Protein AF-A0A3L7YFU4-F1 (afdb_monomer)

Solvent-accessible surface area (backbone atoms only — not comparable to full-atom values): 7441 Å² total; per-residue (Å²): 119,86,59,48,67,58,49,52,49,42,52,52,48,50,52,50,48,54,50,52,52,54,50,53,64,72,69,57,60,95,79,73,50,85,83,52,52,62,58,52,46,31,52,52,17,19,54,37,0,18,50,19,4,34,49,39,29,52,51,46,45,48,44,26,59,72,74,66,64,51,50,87,80,50,67,68,65,64,52,70,44,28,28,59,52,6,16,60,43,0,44,52,26,39,57,57,51,56,57,45,44,75,76,42,80,68,81,75,53,89,84,29,71,64,53,50,49,35,46,50,45,3,21,46,41,6,41,42,40,70,58,52,53,53,50,51,51,58,60,75,74,104

Mean predicted aligned error: 6.82 Å

Radius of gyration: 17.2 Å; Cα contacts (8 Å, |Δi|>4): 168; chains: 1; bounding box: 38×40×48 Å

Nearest PDB structures (foldseek):
  8dt0-assembly2_B  TM=5.547E-01  e=6.274E+00  synthetic construct
  7wu5-assembly1_R  TM=3.605E-01  e=5.373E+00  Homo sapiens

Structure (mmCIF, N/CA/C/O backbone):
data_AF-A0A3L7YFU4-F1
#
_entry.id   AF-A0A3L7YFU4-F1
#
loop_
_atom_site.group_PDB
_atom_site.id
_atom_site.type_symbol
_atom_site.label_atom_id
_atom_site.label_alt_id
_atom_site.label_comp_id
_atom_site.label_asym_id
_atom_site.label_entity_id
_atom_site.label_seq_id
_atom_site.pdbx_PDB_ins_code
_atom_site.Cartn_x
_atom_site.Cartn_y
_atom_site.Cartn_z
_atom_site.occupancy
_atom_site.B_iso_or_equiv
_atom_site.auth_seq_id
_atom_site.auth_comp_id
_atom_site.auth_asym_id
_atom_site.auth_atom_id
_atom_site.pdbx_PDB_model_num
ATOM 1 N N . THR A 1 1 ? -15.805 -9.327 18.997 1.00 62.12 1 THR A N 1
ATOM 2 C CA . THR A 1 1 ? -16.328 -9.700 17.662 1.00 62.12 1 THR A CA 1
ATOM 3 C C . THR A 1 1 ? -16.373 -8.546 16.659 1.00 62.12 1 THR A C 1
ATOM 5 O O . THR A 1 1 ? -16.257 -8.813 15.474 1.00 62.12 1 THR A O 1
ATOM 8 N N . ARG A 1 2 ? -16.473 -7.269 17.070 1.00 70.81 2 ARG A N 1
ATOM 9 C CA . ARG A 1 2 ? -16.735 -6.128 16.157 1.00 70.81 2 ARG A CA 1
ATOM 10 C C . ARG A 1 2 ? -15.648 -5.792 15.118 1.00 70.81 2 ARG A C 1
ATOM 12 O O . ARG A 1 2 ? -15.987 -5.335 14.038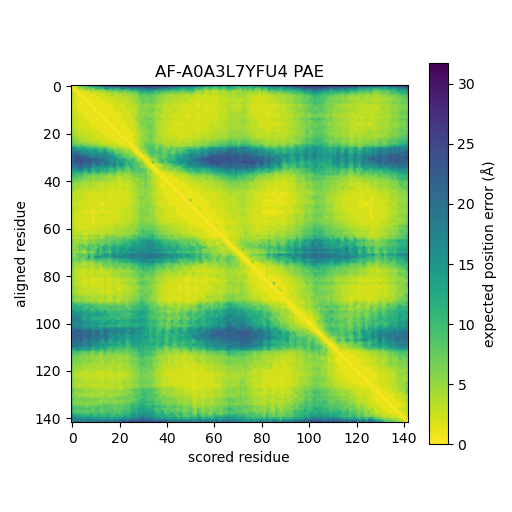 1.00 70.81 2 ARG A O 1
ATOM 19 N N . GLY A 1 3 ? -14.368 -6.054 15.397 1.00 81.50 3 GLY A N 1
ATOM 20 C CA . GLY A 1 3 ? -13.277 -5.867 14.421 1.00 81.50 3 GLY A CA 1
ATOM 21 C C . GLY A 1 3 ? -13.099 -7.024 13.431 1.00 81.50 3 GLY A C 1
ATOM 22 O O . GLY A 1 3 ? -12.334 -6.904 12.478 1.00 81.50 3 GLY A O 1
ATOM 23 N N . LEU A 1 4 ? -13.801 -8.140 13.648 1.00 87.38 4 LEU A N 1
ATOM 24 C CA . LEU A 1 4 ? -13.643 -9.364 12.864 1.00 87.38 4 LEU A CA 1
ATOM 25 C C . LEU A 1 4 ? -14.061 -9.186 11.394 1.00 87.38 4 LEU A C 1
ATOM 27 O O . LEU A 1 4 ? -13.286 -9.597 10.540 1.00 87.38 4 LEU A O 1
ATOM 31 N N . PRO A 1 5 ? -15.168 -8.489 11.057 1.00 89.56 5 PRO A N 1
ATOM 32 C CA . PRO A 1 5 ? -15.507 -8.205 9.661 1.00 89.56 5 PRO A CA 1
ATOM 33 C C . PRO A 1 5 ? -14.427 -7.402 8.923 1.00 89.56 5 PRO A C 1
ATOM 35 O O . PRO A 1 5 ? -14.139 -7.675 7.762 1.00 89.56 5 PRO A O 1
ATOM 38 N N . ILE A 1 6 ? -13.786 -6.442 9.602 1.00 90.62 6 ILE A N 1
ATOM 39 C CA . ILE A 1 6 ? -12.712 -5.629 9.011 1.00 90.62 6 ILE A CA 1
ATOM 40 C C . ILE A 1 6 ? -11.447 -6.464 8.802 1.00 90.62 6 ILE A C 1
ATOM 42 O O . ILE A 1 6 ? -10.783 -6.327 7.778 1.00 90.62 6 ILE A O 1
ATOM 46 N N . LEU A 1 7 ? -11.118 -7.346 9.750 1.00 90.56 7 LEU A N 1
ATOM 47 C CA . LEU A 1 7 ? -10.006 -8.282 9.592 1.00 90.56 7 LEU A CA 1
ATOM 48 C C . LEU A 1 7 ? -10.258 -9.260 8.444 1.00 90.56 7 LEU A C 1
ATOM 50 O O . LEU A 1 7 ? -9.365 -9.452 7.626 1.00 90.56 7 LEU A O 1
ATOM 54 N N . SER A 1 8 ? -11.468 -9.814 8.328 1.00 92.75 8 SER A N 1
ATOM 55 C CA . SER A 1 8 ? -11.844 -10.672 7.201 1.00 92.75 8 SER A CA 1
ATOM 56 C C . SER A 1 8 ? -11.701 -9.938 5.869 1.00 92.75 8 SER A C 1
ATOM 58 O O . SER A 1 8 ? -11.119 -10.480 4.934 1.00 92.75 8 SER A O 1
ATOM 60 N N . PHE A 1 9 ? -12.153 -8.682 5.794 1.00 93.50 9 PHE A N 1
ATOM 61 C CA . PHE A 1 9 ? -11.933 -7.832 4.624 1.00 93.50 9 PHE A CA 1
ATOM 62 C C . PHE A 1 9 ? -10.440 -7.641 4.322 1.00 93.50 9 PHE A C 1
ATOM 64 O O . PHE A 1 9 ? -10.028 -7.820 3.181 1.00 93.50 9 PHE A O 1
ATOM 71 N N . ALA A 1 10 ? -9.617 -7.327 5.327 1.00 92.94 10 ALA A N 1
ATOM 72 C CA . ALA A 1 10 ? -8.182 -7.142 5.133 1.00 92.94 10 ALA A CA 1
ATOM 73 C C . ALA A 1 10 ? -7.500 -8.425 4.627 1.00 92.94 10 ALA A C 1
ATOM 75 O O . ALA A 1 10 ? -6.662 -8.354 3.735 1.00 92.94 10 ALA A O 1
ATOM 76 N N . VAL A 1 11 ? -7.889 -9.598 5.136 1.00 94.75 11 VAL A N 1
ATOM 77 C CA . VAL A 1 11 ? -7.377 -10.896 4.664 1.00 94.75 11 VAL A CA 1
ATOM 78 C C . VAL A 1 11 ? -7.801 -11.173 3.220 1.00 94.75 11 VAL A C 1
ATOM 80 O O . VAL A 1 11 ? -6.963 -11.558 2.407 1.00 94.75 11 VAL A O 1
ATOM 83 N N . LEU A 1 12 ? -9.069 -10.929 2.871 1.00 95.81 12 LEU A N 1
ATOM 84 C CA . LEU A 1 12 ? -9.545 -11.048 1.488 1.00 95.81 12 LEU A CA 1
ATOM 85 C C . LEU A 1 12 ? -8.786 -10.099 0.554 1.00 95.81 12 LEU A C 1
ATOM 87 O O . LEU A 1 12 ? -8.393 -10.495 -0.541 1.00 95.81 12 LEU A O 1
ATOM 91 N N . TRP A 1 13 ? -8.519 -8.874 1.008 1.00 96.00 13 TRP A N 1
ATOM 92 C CA . TRP A 1 13 ? -7.743 -7.896 0.255 1.00 96.00 13 TRP A CA 1
ATOM 93 C C . TRP A 1 13 ? -6.289 -8.338 0.057 1.00 96.00 13 TRP A C 1
ATOM 95 O O . TRP A 1 13 ? -5.767 -8.218 -1.046 1.00 96.00 13 TRP A O 1
ATOM 105 N N . LEU A 1 14 ? -5.642 -8.918 1.076 1.00 95.50 14 LEU A N 1
ATOM 106 C CA . LEU A 1 14 ? -4.309 -9.520 0.928 1.00 95.50 14 LEU A CA 1
ATOM 107 C C . LEU A 1 14 ? -4.310 -10.648 -0.110 1.00 95.50 14 LEU A C 1
ATOM 109 O O . LEU A 1 14 ? -3.392 -10.722 -0.923 1.00 95.50 14 LEU A O 1
ATOM 113 N N . GLY A 1 15 ? -5.347 -11.491 -0.118 1.00 95.75 15 GLY A N 1
ATOM 114 C CA . GLY A 1 15 ? -5.526 -12.525 -1.140 1.00 95.75 15 GLY A CA 1
ATOM 115 C C . GLY A 1 15 ? -5.654 -11.935 -2.547 1.00 95.75 15 GLY A C 1
ATOM 116 O O . GLY A 1 15 ? -4.966 -12.379 -3.466 1.00 95.75 15 GLY A O 1
ATOM 117 N N . ALA A 1 16 ? -6.466 -10.887 -2.704 1.00 94.94 16 ALA A N 1
ATOM 118 C CA . ALA A 1 16 ? -6.611 -10.169 -3.969 1.00 94.94 16 ALA A CA 1
ATOM 119 C C . ALA A 1 16 ? -5.292 -9.520 -4.421 1.00 94.94 16 ALA A C 1
ATOM 121 O O . ALA A 1 16 ? -4.929 -9.630 -5.589 1.00 94.94 16 ALA A O 1
ATOM 122 N N . LEU A 1 17 ? -4.537 -8.903 -3.507 1.00 95.19 17 LEU A N 1
ATOM 123 C CA . LEU A 1 17 ? -3.226 -8.318 -3.801 1.00 95.19 17 LEU A CA 1
ATOM 124 C C . LEU A 1 17 ? -2.206 -9.374 -4.223 1.00 95.19 17 LEU A C 1
ATOM 126 O O . LEU A 1 17 ? -1.486 -9.161 -5.194 1.00 95.19 17 LEU A O 1
ATOM 130 N N . ALA A 1 18 ? -2.154 -10.514 -3.532 1.00 93.50 18 ALA A N 1
ATOM 131 C CA . ALA A 1 18 ? -1.269 -11.616 -3.898 1.00 93.50 18 ALA A CA 1
ATOM 132 C C . ALA A 1 18 ? -1.605 -12.159 -5.295 1.00 93.50 18 ALA A C 1
ATOM 134 O O . ALA A 1 18 ? -0.704 -12.400 -6.100 1.00 93.50 18 ALA A O 1
ATOM 135 N N . TRP A 1 19 ? -2.896 -12.295 -5.607 1.00 94.25 19 TRP A N 1
ATOM 136 C CA . TRP A 1 19 ? -3.355 -12.708 -6.929 1.00 94.25 19 TRP A CA 1
ATOM 137 C C . TRP A 1 19 ? -3.002 -11.681 -8.014 1.00 94.25 19 TRP A C 1
ATOM 139 O O . TRP A 1 19 ? -2.412 -12.051 -9.028 1.00 94.25 19 TRP A O 1
ATOM 149 N N . LEU A 1 20 ? -3.276 -10.392 -7.783 1.00 91.31 20 LEU A N 1
ATOM 150 C CA . LEU A 1 20 ? -2.934 -9.305 -8.708 1.00 91.31 20 LEU A CA 1
ATOM 151 C C . LEU A 1 20 ? -1.426 -9.196 -8.936 1.00 91.31 20 LEU A C 1
ATOM 153 O O . LEU A 1 20 ? -0.992 -8.987 -10.065 1.00 91.31 20 LEU A O 1
ATOM 157 N N . TRP A 1 21 ? -0.620 -9.383 -7.889 1.00 89.56 21 TRP A N 1
ATOM 158 C CA . TRP A 1 21 ? 0.834 -9.401 -8.000 1.00 89.56 21 TRP A CA 1
ATOM 159 C C . TRP A 1 21 ? 1.313 -10.534 -8.909 1.00 89.56 21 TRP A C 1
ATOM 161 O O . TRP A 1 21 ? 2.109 -10.308 -9.816 1.00 89.56 21 TRP A O 1
ATOM 171 N N . GLN A 1 22 ? 0.800 -11.752 -8.714 1.00 89.56 22 GLN A N 1
ATOM 172 C CA . GLN A 1 22 ? 1.136 -12.884 -9.580 1.00 89.56 22 GLN A CA 1
ATOM 173 C C . GLN A 1 22 ? 0.657 -12.678 -11.019 1.00 89.56 22 GLN A C 1
ATOM 175 O O . GLN A 1 22 ? 1.383 -13.013 -11.953 1.00 89.56 22 GLN A O 1
ATOM 180 N N . ALA A 1 23 ? -0.546 -12.131 -11.207 1.00 86.31 23 ALA A N 1
ATOM 181 C CA . ALA A 1 23 ? -1.076 -11.813 -12.526 1.00 86.31 23 ALA A CA 1
ATOM 182 C C . ALA A 1 23 ? -0.171 -10.805 -13.247 1.00 86.31 23 ALA A C 1
ATOM 184 O O . ALA A 1 23 ? 0.244 -11.075 -14.370 1.00 86.31 23 ALA A O 1
ATOM 185 N N . ALA A 1 24 ? 0.221 -9.724 -12.564 1.00 81.69 24 ALA A N 1
ATOM 186 C CA . ALA A 1 24 ? 1.123 -8.711 -13.102 1.00 81.69 24 ALA A CA 1
ATOM 187 C C . ALA A 1 24 ? 2.456 -9.321 -13.560 1.00 81.69 24 ALA A C 1
ATOM 189 O O . ALA A 1 24 ? 2.886 -9.048 -14.676 1.00 81.69 24 ALA A O 1
ATOM 190 N N . GLN A 1 25 ? 3.056 -10.204 -12.751 1.00 79.44 25 GLN A N 1
ATOM 191 C CA . GLN A 1 25 ? 4.309 -10.899 -13.081 1.00 79.44 25 GLN A CA 1
ATOM 192 C C . GLN A 1 25 ? 4.191 -11.798 -14.322 1.00 79.44 25 GLN A C 1
ATOM 194 O O . GLN A 1 25 ? 5.122 -11.875 -15.116 1.00 79.44 25 GLN A O 1
ATOM 199 N N . ARG A 1 26 ? 3.048 -12.466 -14.520 1.00 78.81 26 ARG A N 1
ATOM 200 C CA . ARG A 1 26 ? 2.814 -13.342 -15.686 1.00 78.81 26 ARG A CA 1
ATOM 201 C C . ARG A 1 26 ? 2.562 -12.571 -16.977 1.00 78.81 26 ARG A C 1
ATOM 203 O O . ARG A 1 26 ? 2.793 -13.105 -18.053 1.00 78.81 26 ARG A O 1
ATOM 210 N N . THR A 1 27 ? 2.043 -11.353 -16.870 1.00 72.12 27 THR A N 1
ATOM 211 C CA . THR A 1 27 ? 1.713 -10.508 -18.025 1.00 72.12 27 THR A CA 1
ATOM 212 C C . THR A 1 27 ? 2.883 -9.666 -18.521 1.00 72.12 27 THR A C 1
ATOM 214 O O . THR A 1 27 ? 2.744 -9.014 -19.552 1.00 72.12 27 THR A O 1
ATOM 217 N N . VAL A 1 28 ? 4.017 -9.655 -17.811 1.00 66.88 28 VAL A N 1
ATOM 218 C CA . VAL A 1 28 ? 5.208 -8.911 -18.235 1.00 66.88 28 VAL A CA 1
ATOM 219 C C . VAL A 1 28 ? 5.839 -9.619 -19.439 1.00 66.88 28 VAL A C 1
ATOM 221 O O . VAL A 1 28 ? 6.268 -10.765 -19.294 1.00 66.88 28 VAL A O 1
ATOM 224 N N . PRO A 1 29 ? 5.905 -8.984 -20.623 1.00 65.12 29 PRO A N 1
ATOM 225 C CA . PRO A 1 29 ? 6.597 -9.557 -21.772 1.00 65.12 29 PRO A CA 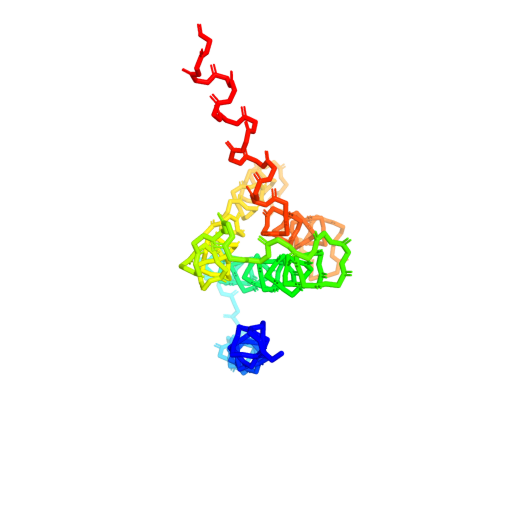1
ATOM 226 C C . PRO A 1 29 ? 8.086 -9.737 -21.457 1.00 65.12 29 PRO A C 1
ATOM 228 O O . PRO A 1 29 ? 8.669 -8.912 -20.755 1.00 65.12 29 PRO A O 1
ATOM 231 N N . ALA A 1 30 ? 8.716 -10.778 -22.011 1.00 60.78 30 ALA A N 1
ATOM 232 C CA . ALA A 1 30 ? 10.169 -10.954 -21.907 1.00 60.78 30 ALA A CA 1
ATOM 233 C C . ALA A 1 30 ? 10.934 -9.764 -22.526 1.00 60.78 30 ALA A C 1
ATOM 235 O O . ALA A 1 30 ? 11.974 -9.364 -22.008 1.00 60.78 30 ALA A O 1
ATOM 236 N N . ASP A 1 31 ? 10.352 -9.148 -23.561 1.00 61.62 31 ASP A N 1
ATOM 237 C CA . ASP A 1 31 ? 10.876 -7.963 -24.238 1.00 61.62 31 ASP A CA 1
ATOM 238 C C . ASP A 1 31 ? 10.146 -6.699 -23.754 1.00 61.62 31 ASP A C 1
ATOM 240 O O . ASP A 1 31 ? 9.249 -6.159 -24.407 1.00 61.62 31 ASP A O 1
ATOM 244 N N . LEU A 1 32 ? 10.507 -6.233 -22.558 1.00 61.97 32 LEU A N 1
ATOM 245 C CA . LEU A 1 32 ? 10.018 -4.965 -22.017 1.00 61.97 32 LEU A CA 1
ATOM 246 C C . LEU A 1 32 ? 10.580 -3.792 -22.826 1.00 61.97 32 LEU A C 1
ATOM 248 O O . LEU A 1 32 ? 11.775 -3.498 -22.796 1.00 61.97 32 LEU A O 1
ATOM 252 N N . THR A 1 33 ? 9.701 -3.067 -23.512 1.00 57.34 33 THR A N 1
ATOM 253 C CA . THR A 1 33 ? 10.073 -1.792 -24.139 1.00 57.34 33 THR A CA 1
ATOM 254 C C . THR A 1 33 ? 10.215 -0.692 -23.080 1.00 57.34 33 THR A C 1
ATOM 256 O O . THR A 1 33 ? 9.490 -0.677 -22.081 1.00 57.34 33 THR A O 1
ATOM 259 N N . LEU A 1 34 ? 11.103 0.286 -23.314 1.00 58.69 34 LEU A N 1
ATOM 260 C CA . LEU A 1 34 ? 11.303 1.456 -22.434 1.00 58.69 34 LEU A CA 1
ATOM 261 C C . LEU A 1 34 ? 10.003 2.227 -22.131 1.00 58.69 34 LEU A C 1
ATOM 263 O O . LEU A 1 34 ? 9.892 2.867 -21.090 1.00 58.69 34 LEU A O 1
ATOM 267 N N . LEU A 1 35 ? 9.000 2.129 -23.009 1.00 62.69 35 LEU A N 1
ATOM 268 C CA . LEU A 1 35 ? 7.694 2.771 -22.853 1.00 62.69 35 LEU A CA 1
ATOM 269 C C . LEU A 1 35 ? 6.781 2.062 -21.829 1.00 62.69 35 LEU A C 1
ATOM 271 O O . LEU A 1 35 ? 5.903 2.695 -21.249 1.00 62.69 35 LEU A O 1
ATOM 275 N N . GLN A 1 36 ? 6.966 0.757 -21.595 1.00 66.56 36 GLN A N 1
ATOM 276 C CA . GLN A 1 36 ? 6.102 -0.061 -20.725 1.00 66.56 36 GLN A CA 1
ATOM 277 C C . GLN A 1 36 ? 6.611 -0.153 -19.277 1.00 66.56 36 GLN A C 1
ATOM 279 O O . GLN A 1 36 ? 5.823 -0.380 -18.356 1.00 66.56 36 GLN A O 1
ATOM 284 N N . LEU A 1 37 ? 7.909 0.083 -19.068 1.00 68.88 37 LEU A N 1
ATOM 285 C CA . LEU A 1 37 ? 8.568 0.112 -17.756 1.00 68.88 37 LEU A CA 1
ATOM 286 C C . LEU A 1 37 ? 7.893 1.068 -16.748 1.00 68.88 37 LEU A C 1
ATOM 288 O O . LEU A 1 37 ? 7.589 0.626 -15.638 1.00 68.88 37 LEU A O 1
ATOM 292 N N . PRO A 1 38 ? 7.569 2.330 -17.098 1.00 72.81 38 PRO A N 1
ATOM 293 C CA . PRO A 1 38 ? 6.932 3.262 -16.166 1.00 72.81 38 PRO A CA 1
ATOM 294 C C . PRO A 1 38 ? 5.568 2.788 -15.663 1.00 72.81 38 PRO A C 1
ATOM 296 O O . PRO A 1 38 ? 5.260 2.914 -14.479 1.00 72.81 38 PRO A O 1
ATOM 299 N N . LEU A 1 39 ? 4.746 2.225 -16.553 1.00 77.75 39 LEU A N 1
ATOM 300 C CA . LEU A 1 39 ? 3.410 1.751 -16.198 1.00 77.75 39 LEU A CA 1
ATOM 301 C C . LEU A 1 39 ? 3.486 0.549 -15.253 1.00 77.75 39 LEU A C 1
ATOM 303 O O . LEU A 1 39 ? 2.733 0.475 -14.279 1.00 77.75 39 LEU A O 1
ATOM 307 N N . LEU A 1 40 ? 4.422 -0.366 -15.516 1.00 78.94 40 LEU A N 1
ATOM 308 C CA . LEU A 1 40 ? 4.661 -1.521 -14.662 1.00 78.94 40 LEU A CA 1
ATOM 309 C C . LEU A 1 40 ? 5.130 -1.097 -13.264 1.00 78.94 40 LEU A C 1
ATOM 311 O O . LEU A 1 40 ? 4.647 -1.621 -12.262 1.00 78.94 40 LEU A O 1
ATOM 315 N N . GLU A 1 41 ? 6.023 -0.112 -13.193 1.00 79.06 41 GLU A N 1
ATOM 316 C CA . GLU A 1 41 ? 6.524 0.438 -11.934 1.00 79.06 41 GLU A CA 1
ATOM 317 C C . GLU A 1 41 ? 5.437 1.151 -11.124 1.00 79.06 41 GLU A C 1
ATOM 319 O O . GLU A 1 41 ? 5.368 0.996 -9.899 1.00 79.06 41 GLU A O 1
ATOM 324 N N . ILE A 1 42 ? 4.533 1.867 -11.801 1.00 84.75 42 ILE A N 1
ATOM 325 C CA . ILE A 1 42 ? 3.347 2.464 -11.177 1.00 84.75 42 ILE A CA 1
ATOM 326 C C . ILE A 1 42 ? 2.434 1.383 -10.610 1.00 84.75 42 ILE A C 1
ATOM 328 O O . ILE A 1 42 ? 2.071 1.457 -9.437 1.00 84.75 42 ILE A O 1
ATOM 332 N N . LEU A 1 43 ? 2.105 0.355 -11.397 1.00 87.12 43 LEU A N 1
ATOM 333 C CA . LEU A 1 43 ? 1.258 -0.747 -10.943 1.00 87.12 43 LEU A CA 1
ATOM 334 C C . LEU A 1 43 ? 1.882 -1.470 -9.743 1.00 87.12 43 LEU A C 1
ATOM 336 O O . LEU A 1 43 ? 1.219 -1.700 -8.732 1.00 87.12 43 LEU A O 1
ATOM 340 N N . ARG A 1 44 ? 3.175 -1.785 -9.827 1.00 86.31 44 ARG A N 1
ATOM 341 C CA . ARG A 1 44 ? 3.933 -2.447 -8.763 1.00 86.31 44 ARG A CA 1
ATOM 342 C C . ARG A 1 44 ? 3.919 -1.632 -7.473 1.00 86.31 44 ARG A C 1
ATOM 344 O O . ARG A 1 44 ? 3.631 -2.167 -6.402 1.00 86.31 44 ARG A O 1
ATOM 351 N N . SER A 1 45 ? 4.177 -0.332 -7.579 1.00 90.06 45 SER A N 1
ATOM 352 C CA . SER A 1 45 ? 4.177 0.574 -6.432 1.00 90.06 45 SER A CA 1
ATOM 353 C C . SER A 1 45 ? 2.775 0.775 -5.857 1.00 90.06 45 SER A C 1
ATOM 355 O O . SER A 1 45 ? 2.625 0.835 -4.639 1.00 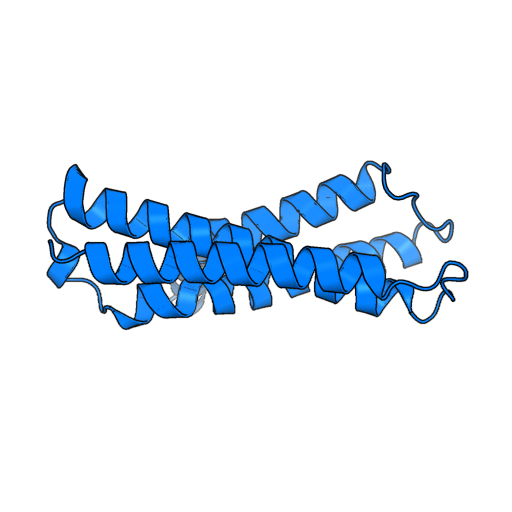90.06 45 SER A O 1
ATOM 357 N N . ALA A 1 46 ? 1.734 0.794 -6.692 1.00 92.25 46 ALA A N 1
ATOM 358 C CA . ALA A 1 46 ? 0.343 0.828 -6.245 1.00 92.25 46 ALA A CA 1
ATOM 359 C C . ALA A 1 46 ? -0.027 -0.429 -5.442 1.00 92.25 46 ALA A C 1
ATOM 361 O O . ALA A 1 46 ? -0.634 -0.330 -4.376 1.00 92.25 46 ALA A O 1
ATOM 362 N N . LEU A 1 47 ? 0.383 -1.616 -5.901 1.00 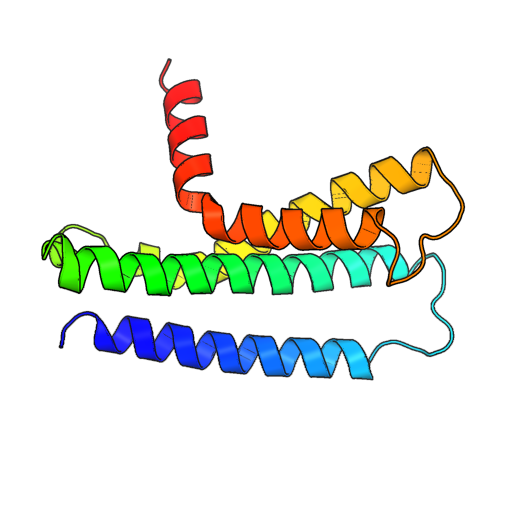93.88 47 LEU A N 1
ATOM 363 C CA . LEU A 1 47 ? 0.156 -2.872 -5.178 1.00 93.88 47 LEU A CA 1
ATOM 364 C C . LEU A 1 47 ? 0.887 -2.887 -3.826 1.00 93.88 47 LEU A C 1
ATOM 366 O O . LEU A 1 47 ? 0.295 -3.256 -2.811 1.00 93.88 47 LEU A O 1
ATOM 370 N N . LEU A 1 48 ? 2.140 -2.424 -3.783 1.00 94.19 48 LEU A N 1
ATOM 371 C CA . LEU A 1 48 ? 2.919 -2.318 -2.543 1.00 94.19 48 LEU A CA 1
ATOM 372 C C . LEU A 1 48 ? 2.360 -1.267 -1.578 1.00 94.19 48 LEU A C 1
ATOM 374 O O . LEU A 1 48 ? 2.280 -1.510 -0.373 1.00 94.19 48 LEU A O 1
ATOM 378 N N . GLY A 1 49 ? 1.928 -0.117 -2.089 1.00 95.00 49 GLY A N 1
ATOM 379 C CA . GLY A 1 49 ? 1.242 0.892 -1.290 1.00 95.00 49 GLY A CA 1
ATOM 380 C C . GLY A 1 49 ? -0.078 0.364 -0.733 1.00 95.00 49 GLY A C 1
ATOM 381 O O . GLY A 1 49 ? -0.388 0.567 0.443 1.00 95.00 49 GLY A O 1
ATOM 382 N N . SER A 1 50 ? -0.831 -0.397 -1.530 1.00 96.25 50 SER A N 1
ATOM 383 C CA . SER A 1 50 ? -2.070 -1.033 -1.080 1.00 96.25 50 SER A CA 1
ATOM 384 C C . SER A 1 50 ? -1.820 -2.094 -0.008 1.00 96.25 50 SER A C 1
ATOM 386 O O . SER A 1 50 ? -2.565 -2.170 0.974 1.00 96.25 50 SER A O 1
ATOM 388 N N . LEU A 1 51 ? -0.723 -2.850 -0.117 1.00 96.56 51 LEU A N 1
ATOM 389 C CA . LEU A 1 51 ? -0.256 -3.756 0.932 1.00 96.56 51 LEU A CA 1
ATOM 390 C C . LEU A 1 51 ? 0.048 -2.994 2.231 1.00 96.56 51 LEU A C 1
ATOM 392 O O . LEU A 1 51 ? -0.456 -3.368 3.291 1.00 96.56 51 LEU A O 1
ATOM 396 N N . GLY A 1 52 ? 0.798 -1.889 2.152 1.00 95.06 52 GLY A N 1
ATOM 397 C CA . GLY A 1 52 ? 1.062 -1.012 3.297 1.00 95.06 52 GLY A CA 1
ATOM 398 C C . GLY A 1 52 ? -0.226 -0.479 3.934 1.00 95.06 52 GLY A C 1
ATOM 399 O O . GLY A 1 52 ? -0.398 -0.539 5.153 1.00 95.06 52 GLY A O 1
ATOM 400 N N . GLY A 1 53 ? -1.187 -0.046 3.113 1.00 94.88 53 GLY A N 1
ATOM 401 C CA . GLY A 1 53 ? -2.501 0.403 3.571 1.00 94.88 53 GLY A CA 1
ATOM 402 C C . GLY A 1 53 ? -3.320 -0.702 4.243 1.00 94.88 53 GLY A C 1
ATOM 403 O O . GLY A 1 53 ? -3.972 -0.463 5.259 1.00 94.88 53 GLY A O 1
ATOM 404 N N . THR A 1 54 ? -3.224 -1.933 3.745 1.00 96.06 54 THR A N 1
ATOM 405 C CA . THR A 1 54 ? -3.868 -3.110 4.344 1.00 96.06 54 THR A CA 1
ATOM 406 C C . THR A 1 54 ? -3.279 -3.434 5.715 1.00 96.06 54 THR A C 1
ATOM 408 O O . THR A 1 54 ? -4.020 -3.680 6.670 1.00 96.06 54 THR A O 1
ATOM 411 N N . LEU A 1 55 ? -1.956 -3.342 5.867 1.00 95.44 55 LEU A N 1
ATOM 412 C CA . LEU A 1 55 ? -1.307 -3.477 7.172 1.00 95.44 55 LEU A CA 1
ATOM 413 C C . LEU A 1 55 ? -1.701 -2.345 8.128 1.00 95.44 55 LEU A C 1
ATOM 415 O O . LEU A 1 55 ? -1.931 -2.604 9.308 1.00 95.44 55 LEU A O 1
ATOM 419 N N . ALA A 1 56 ? -1.869 -1.113 7.637 1.00 92.75 56 ALA A N 1
ATOM 420 C CA . ALA A 1 56 ? -2.395 -0.005 8.438 1.00 92.75 56 ALA A CA 1
ATOM 421 C C . ALA A 1 56 ? -3.844 -0.249 8.906 1.00 92.75 56 ALA A C 1
A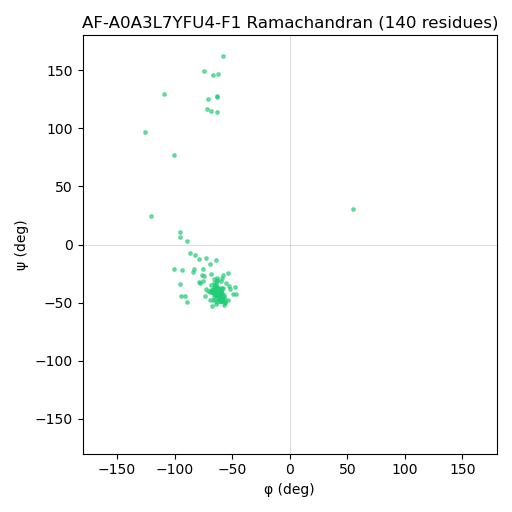TOM 423 O O . ALA A 1 56 ? -4.239 0.220 9.982 1.00 92.75 56 ALA A O 1
ATOM 424 N N . THR A 1 57 ? -4.648 -0.981 8.126 1.00 93.12 57 THR A N 1
ATOM 425 C CA . THR A 1 57 ? -5.975 -1.453 8.544 1.00 93.12 57 THR A CA 1
ATOM 426 C C . THR A 1 57 ? -5.863 -2.482 9.658 1.00 93.12 57 THR A C 1
ATOM 428 O O . THR A 1 57 ? -6.461 -2.274 10.712 1.00 93.12 57 THR A O 1
ATOM 431 N N . ILE A 1 58 ? -5.067 -3.540 9.475 1.00 93.12 58 ILE A N 1
ATOM 432 C CA . ILE A 1 58 ? -4.880 -4.605 10.479 1.00 93.12 58 ILE A CA 1
ATOM 433 C C . ILE A 1 58 ? -4.344 -4.023 11.791 1.00 93.12 58 ILE A C 1
ATOM 435 O O . ILE A 1 58 ? -4.906 -4.269 12.860 1.00 93.12 58 ILE A O 1
ATOM 439 N N . TYR A 1 59 ? -3.303 -3.192 11.707 1.00 91.06 59 TYR A N 1
ATOM 440 C CA . TYR A 1 59 ? -2.732 -2.499 12.856 1.00 91.06 59 TYR A CA 1
ATOM 441 C C . TYR A 1 59 ? -3.764 -1.595 13.535 1.00 91.06 59 TYR A C 1
ATOM 443 O O . TYR A 1 59 ? -3.889 -1.613 14.758 1.00 91.06 59 TYR A O 1
ATOM 451 N N . GLY A 1 60 ? -4.543 -0.841 12.753 1.00 87.88 60 GLY A N 1
ATOM 452 C CA . GLY A 1 60 ? -5.629 -0.016 13.271 1.00 87.88 60 GLY A CA 1
ATOM 453 C C . GLY A 1 60 ? -6.642 -0.843 14.058 1.00 87.88 60 GLY A C 1
ATOM 454 O O . GLY A 1 60 ? -6.914 -0.526 15.213 1.00 87.88 60 GLY A O 1
ATOM 455 N N . VAL A 1 61 ? -7.152 -1.930 13.473 1.00 89.62 61 VAL A N 1
ATOM 456 C CA . VAL A 1 61 ? -8.097 -2.819 14.160 1.00 89.62 61 VAL A CA 1
ATOM 457 C C . VAL A 1 61 ? -7.488 -3.322 15.464 1.00 89.62 61 VAL A C 1
ATOM 459 O O . VAL A 1 61 ? -8.105 -3.142 16.507 1.00 89.62 61 VAL A O 1
ATOM 462 N N . TRP A 1 62 ? -6.261 -3.848 15.444 1.00 89.00 62 TRP A N 1
ATOM 463 C CA . TRP A 1 62 ? -5.590 -4.326 16.654 1.00 89.00 62 TRP A CA 1
ATOM 464 C C . TRP A 1 62 ? -5.475 -3.243 17.740 1.00 89.00 62 TRP A C 1
ATOM 466 O O . TRP A 1 62 ? -5.842 -3.486 18.893 1.00 89.00 62 TRP A O 1
ATOM 476 N N . VAL A 1 63 ? -5.033 -2.029 17.389 1.00 87.94 63 VAL A N 1
ATOM 477 C CA . VAL A 1 63 ? -4.915 -0.918 18.348 1.00 87.94 63 VAL A CA 1
ATOM 478 C C . VAL A 1 63 ? -6.270 -0.584 18.968 1.00 87.94 63 VAL A C 1
ATOM 480 O O . VAL A 1 63 ? -6.367 -0.470 20.191 1.00 87.94 63 VAL A O 1
ATOM 483 N N . TYR A 1 64 ? -7.312 -0.432 18.155 1.00 85.44 64 TYR A N 1
ATOM 484 C CA . TYR A 1 64 ? -8.607 0.063 18.619 1.00 85.44 64 TYR A CA 1
ATOM 485 C C . TYR A 1 64 ? -9.489 -1.028 19.247 1.00 85.44 64 TYR A C 1
ATOM 487 O O . TYR A 1 64 ? -10.346 -0.719 20.074 1.00 85.44 64 TYR A O 1
ATOM 495 N N . THR A 1 65 ? -9.254 -2.312 18.953 1.00 84.94 65 THR A N 1
ATOM 496 C CA . THR A 1 65 ? -9.958 -3.419 19.621 1.00 84.94 65 THR A CA 1
ATOM 497 C C . THR A 1 65 ? -9.230 -3.934 20.857 1.00 84.94 65 THR A C 1
ATOM 499 O O . THR A 1 65 ? -9.879 -4.177 21.870 1.00 84.94 65 THR A O 1
ATOM 502 N N . ALA A 1 66 ? -7.907 -4.126 20.799 1.00 83.44 66 ALA A N 1
ATOM 503 C CA . ALA A 1 66 ? -7.154 -4.766 21.881 1.00 83.44 66 ALA A CA 1
ATOM 504 C C . ALA A 1 66 ? -6.550 -3.754 22.862 1.00 83.44 66 ALA A C 1
ATOM 506 O O . ALA A 1 66 ? -6.637 -3.950 24.074 1.00 83.44 66 ALA A O 1
ATOM 507 N N . ARG A 1 67 ? -5.952 -2.667 22.353 1.00 83.56 67 ARG A N 1
ATOM 508 C CA . ARG A 1 67 ? -5.175 -1.728 23.178 1.00 83.56 67 ARG A CA 1
ATOM 509 C C . ARG A 1 67 ? -6.018 -0.596 23.763 1.00 83.56 67 ARG A C 1
ATOM 511 O O . ARG A 1 67 ? -5.909 -0.324 24.952 1.00 83.56 67 ARG A O 1
ATOM 518 N N . ARG A 1 68 ? -6.823 0.079 22.939 1.00 82.50 68 ARG A N 1
ATOM 519 C CA . ARG A 1 68 ? -7.605 1.266 23.335 1.00 82.50 68 ARG A CA 1
ATOM 520 C C . ARG A 1 68 ? -9.081 0.978 23.626 1.00 82.50 68 ARG A C 1
ATOM 522 O O . ARG A 1 68 ? -9.692 1.728 24.377 1.00 82.50 68 ARG A O 1
ATOM 529 N N . ARG A 1 69 ? -9.620 -0.132 23.101 1.00 80.19 69 ARG A N 1
ATOM 530 C CA . ARG A 1 69 ? -11.007 -0.603 23.316 1.00 80.19 69 ARG A CA 1
ATOM 531 C C . ARG A 1 69 ? -12.087 0.440 22.971 1.00 80.19 69 ARG A C 1
ATOM 533 O O . ARG A 1 69 ? -13.165 0.440 23.551 1.00 80.19 69 ARG A O 1
ATOM 540 N N . ASP A 1 70 ? -11.806 1.311 22.013 1.00 81.06 70 ASP A N 1
ATOM 541 C CA . ASP A 1 70 ? -12.610 2.464 21.582 1.00 81.06 70 ASP A CA 1
ATOM 542 C C . ASP A 1 70 ? -13.002 2.375 20.096 1.00 81.06 70 ASP A C 1
ATOM 544 O O . ASP A 1 70 ? -13.287 3.381 19.447 1.00 81.06 70 ASP A O 1
ATOM 548 N N . PHE A 1 71 ? -13.043 1.155 19.559 1.00 77.38 71 PHE A N 1
ATOM 549 C CA . PHE A 1 71 ? -13.333 0.854 18.157 1.00 77.38 71 PHE A CA 1
ATOM 550 C C . PHE A 1 71 ? -14.571 1.574 17.588 1.00 77.38 71 PHE A C 1
ATOM 552 O O . PHE A 1 71 ? -14.529 2.028 16.446 1.00 77.38 71 PHE A O 1
ATOM 559 N N . ASP A 1 72 ? -15.631 1.749 18.385 1.00 71.88 72 ASP A N 1
ATOM 560 C CA . ASP A 1 72 ? -16.889 2.379 17.952 1.00 71.88 72 ASP A CA 1
ATOM 561 C C . ASP A 1 72 ? -16.760 3.889 17.666 1.00 71.88 72 ASP A C 1
ATOM 563 O O . ASP A 1 72 ? -17.618 4.471 17.007 1.00 71.88 72 ASP A O 1
ATOM 567 N N . ARG A 1 73 ? -15.692 4.550 18.139 1.00 68.62 73 ARG A N 1
ATOM 568 C CA . ARG A 1 73 ? -15.474 5.992 17.914 1.00 68.62 73 ARG A CA 1
ATOM 569 C C . ARG A 1 73 ? -14.937 6.312 16.522 1.00 68.62 73 ARG A C 1
ATOM 571 O O . ARG A 1 73 ? -14.896 7.479 16.137 1.00 68.62 73 ARG A O 1
ATOM 578 N N . HIS A 1 74 ? -14.497 5.302 15.776 1.00 72.25 74 HIS A N 1
ATOM 579 C CA . HIS A 1 74 ? -13.916 5.485 14.456 1.00 72.25 74 HIS A CA 1
ATOM 580 C C . HIS A 1 74 ? -14.861 4.974 13.363 1.00 72.25 74 HIS A C 1
ATOM 582 O O . HIS A 1 74 ? -15.310 3.831 13.432 1.00 72.25 74 HIS A O 1
ATOM 588 N N . PRO A 1 75 ? -15.140 5.778 12.319 1.00 79.44 75 PRO A N 1
ATOM 589 C CA . PRO A 1 75 ? -16.029 5.357 11.246 1.00 79.44 75 PRO A CA 1
ATOM 590 C C . PRO A 1 75 ? -15.442 4.146 10.514 1.00 79.44 75 PRO A C 1
ATOM 592 O O . PRO A 1 75 ? -14.306 4.191 10.037 1.00 79.44 75 PRO A O 1
ATOM 595 N N . LEU A 1 76 ? -16.239 3.079 10.391 1.00 81.62 76 LEU A N 1
ATOM 596 C CA . LEU A 1 76 ? -15.856 1.813 9.747 1.00 81.62 76 LEU A CA 1
ATOM 597 C C . LEU A 1 76 ? -15.275 2.028 8.343 1.00 81.62 76 LEU A C 1
ATOM 599 O O . LEU A 1 76 ? -14.283 1.401 7.974 1.00 81.62 76 LEU A O 1
ATOM 603 N N . PHE A 1 77 ? -15.844 2.982 7.602 1.00 83.56 77 PHE A N 1
ATOM 604 C CA . PHE A 1 77 ? -15.398 3.370 6.267 1.00 83.56 77 PHE A CA 1
ATOM 605 C C . PHE A 1 77 ? -13.901 3.700 6.206 1.00 83.56 77 PHE A C 1
ATOM 607 O O . PHE A 1 77 ? -13.232 3.329 5.248 1.00 83.56 77 PHE A O 1
ATOM 614 N N . ARG A 1 78 ? -13.337 4.310 7.259 1.00 84.44 78 ARG A N 1
ATOM 615 C CA . ARG A 1 78 ? -11.910 4.653 7.308 1.00 84.44 78 ARG A CA 1
ATOM 616 C C . ARG A 1 78 ? -11.011 3.420 7.258 1.00 84.44 78 ARG A C 1
ATOM 618 O O . ARG A 1 78 ? -9.910 3.500 6.738 1.00 84.44 78 ARG A O 1
ATOM 625 N N . TYR A 1 79 ? -11.442 2.286 7.797 1.00 84.56 79 TYR A N 1
ATOM 626 C CA . TYR A 1 79 ? -10.657 1.051 7.737 1.00 84.56 79 TYR A CA 1
ATOM 627 C C . TYR A 1 79 ? -10.762 0.362 6.374 1.00 84.56 79 TYR A C 1
ATOM 629 O O . TYR A 1 79 ? -9.799 -0.262 5.931 1.00 84.56 79 TYR A O 1
ATOM 637 N N . LEU A 1 80 ? -11.921 0.486 5.723 1.00 88.00 80 LEU A N 1
ATOM 638 C CA . LEU A 1 80 ? -12.205 -0.134 4.430 1.00 88.00 80 LEU A CA 1
ATOM 639 C C . LEU A 1 80 ? -11.503 0.584 3.273 1.00 88.00 80 LEU A C 1
ATOM 641 O O . LEU A 1 80 ? -11.106 -0.058 2.308 1.00 88.00 80 LEU A O 1
ATOM 645 N N . THR A 1 81 ? -11.308 1.900 3.372 1.00 91.00 81 THR A N 1
ATOM 646 C CA . THR A 1 81 ? -10.660 2.686 2.311 1.00 91.00 81 THR A CA 1
ATOM 647 C C . THR A 1 81 ? -9.139 2.676 2.371 1.00 91.00 81 THR A C 1
ATOM 649 O O . THR A 1 81 ? -8.497 2.866 1.342 1.00 91.00 81 THR A O 1
ATOM 652 N N . LYS A 1 82 ? -8.546 2.419 3.541 1.00 92.06 82 LYS A N 1
ATOM 653 C CA . LYS A 1 82 ? -7.088 2.402 3.754 1.00 92.06 82 LYS A CA 1
ATOM 654 C C . LYS A 1 82 ? -6.295 1.577 2.732 1.00 92.06 82 LYS A C 1
ATOM 656 O O . LYS A 1 82 ? -5.255 2.072 2.304 1.00 92.06 82 LYS A O 1
ATOM 661 N N . PRO A 1 83 ? -6.713 0.370 2.310 1.00 93.00 83 PRO A N 1
ATOM 662 C CA . PRO A 1 83 ? -5.992 -0.361 1.270 1.00 93.00 83 PRO A CA 1
ATOM 663 C C . PRO A 1 83 ? -6.001 0.350 -0.087 1.00 93.00 83 PRO A C 1
ATOM 665 O O . PRO A 1 83 ? -4.980 0.385 -0.769 1.00 93.00 83 PRO A O 1
ATOM 668 N N . GLY A 1 84 ? -7.127 0.951 -0.478 1.00 92.00 84 GLY A N 1
ATOM 669 C CA . GLY A 1 84 ? -7.230 1.706 -1.729 1.00 92.00 84 GLY A CA 1
ATOM 670 C C . GLY A 1 84 ? -6.422 3.002 -1.680 1.00 92.00 84 GLY A C 1
ATOM 671 O O . GLY A 1 84 ? -5.617 3.271 -2.567 1.00 92.00 84 GLY A O 1
ATOM 672 N N . VAL A 1 85 ? -6.569 3.766 -0.596 1.00 92.50 85 VAL A N 1
ATOM 673 C CA . VAL A 1 85 ? -5.821 5.011 -0.377 1.00 92.50 85 VAL A CA 1
ATOM 674 C C . VAL A 1 85 ? -4.320 4.734 -0.294 1.00 92.50 85 VAL A C 1
ATOM 676 O O . VAL A 1 85 ? -3.536 5.447 -0.913 1.00 92.50 85 VAL A O 1
ATOM 679 N N . GLY A 1 86 ? -3.914 3.640 0.355 1.00 92.56 86 GLY A N 1
ATOM 680 C CA . GLY A 1 86 ? -2.523 3.203 0.375 1.00 92.56 86 GLY A CA 1
ATOM 681 C C . GLY A 1 86 ? -1.972 2.941 -1.027 1.00 92.56 86 GLY A C 1
ATOM 682 O O . GLY A 1 86 ? -0.838 3.316 -1.309 1.00 92.56 86 GLY A O 1
ATOM 683 N N . GLY A 1 87 ? -2.779 2.376 -1.930 1.00 92.44 87 GLY A N 1
ATOM 684 C CA . GLY A 1 87 ? -2.397 2.201 -3.332 1.00 92.44 87 GLY A CA 1
ATOM 685 C C . GLY A 1 87 ? -2.194 3.525 -4.068 1.00 92.44 87 GLY A C 1
ATOM 686 O O . GLY A 1 87 ? -1.190 3.684 -4.756 1.00 92.44 87 GLY A O 1
ATOM 687 N N . ILE A 1 88 ? -3.076 4.505 -3.847 1.00 91.38 88 ILE A N 1
ATOM 688 C CA . ILE A 1 88 ? -2.933 5.864 -4.399 1.00 91.38 88 ILE A CA 1
ATOM 689 C C . ILE A 1 88 ? -1.625 6.511 -3.919 1.00 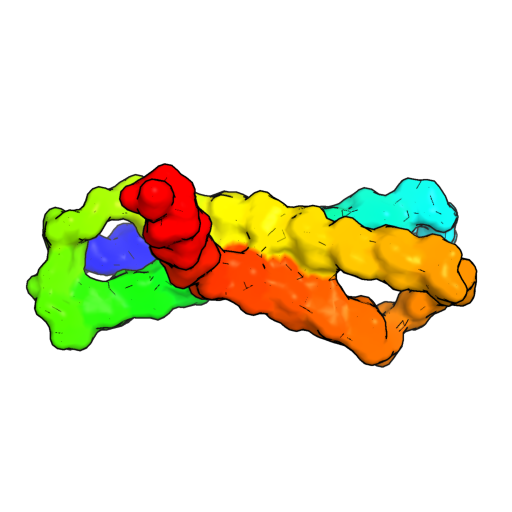91.38 88 ILE A C 1
ATOM 691 O O . ILE A 1 88 ? -0.882 7.069 -4.723 1.00 91.38 88 ILE A O 1
ATOM 695 N N . PHE A 1 89 ? -1.302 6.395 -2.628 1.00 88.81 89 PHE A N 1
ATOM 696 C CA . PHE A 1 89 ? -0.021 6.867 -2.089 1.00 88.81 89 PHE A CA 1
ATOM 697 C C . PHE A 1 89 ? 1.175 6.099 -2.662 1.00 88.81 89 PHE A C 1
ATOM 699 O O . PHE A 1 89 ? 2.222 6.693 -2.914 1.00 88.81 89 PHE A O 1
ATOM 706 N N . GLY A 1 90 ? 1.017 4.801 -2.922 1.00 87.94 90 GLY A N 1
ATOM 707 C CA . GLY A 1 90 ? 2.012 3.981 -3.606 1.00 87.94 90 GLY A CA 1
ATOM 708 C C . GLY A 1 90 ? 2.374 4.515 -4.994 1.00 87.94 90 GLY A C 1
ATOM 709 O O . GLY A 1 90 ? 3.551 4.533 -5.341 1.00 87.94 90 GLY A O 1
ATOM 710 N N . CYS A 1 91 ? 1.405 5.047 -5.748 1.00 88.56 91 CYS A N 1
ATOM 711 C CA . CYS A 1 91 ? 1.630 5.655 -7.068 1.00 88.56 91 CYS A CA 1
ATOM 712 C C . CYS A 1 91 ? 2.521 6.911 -7.047 1.0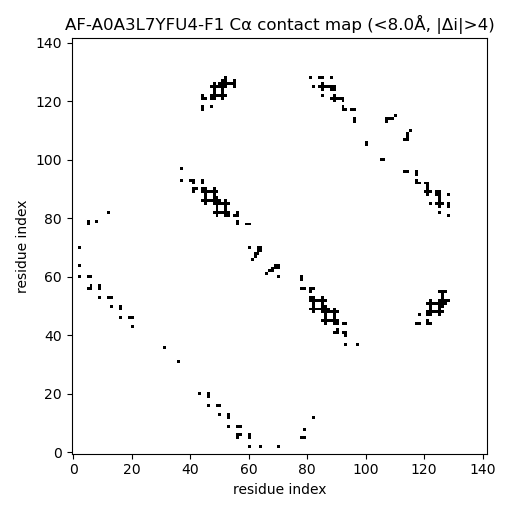0 88.56 91 CYS A C 1
ATOM 714 O O . CYS A 1 91 ? 2.997 7.329 -8.101 1.00 88.56 91 CYS A O 1
ATOM 716 N N . ILE A 1 92 ? 2.783 7.503 -5.878 1.00 86.00 92 ILE A N 1
ATOM 717 C CA . ILE A 1 92 ? 3.680 8.662 -5.740 1.00 86.00 92 ILE A CA 1
ATOM 718 C C . ILE A 1 92 ? 5.152 8.230 -5.796 1.00 86.00 92 ILE A C 1
ATOM 720 O O . ILE A 1 92 ? 5.987 8.955 -6.330 1.00 86.00 92 ILE A O 1
ATOM 724 N N . ALA A 1 93 ? 5.493 7.040 -5.293 1.00 82.38 93 ALA A N 1
ATOM 725 C CA . ALA A 1 93 ? 6.874 6.553 -5.285 1.00 82.38 93 ALA A CA 1
ATOM 726 C C . ALA A 1 93 ? 7.508 6.411 -6.694 1.00 82.38 93 ALA A C 1
ATOM 728 O O . ALA A 1 93 ? 8.660 6.814 -6.857 1.00 82.38 93 ALA A O 1
ATOM 729 N N . PRO A 1 94 ? 6.800 5.937 -7.738 1.00 75.62 94 PRO A N 1
ATOM 730 C CA . PRO A 1 94 ? 7.286 5.942 -9.117 1.00 75.62 94 PRO A CA 1
ATOM 731 C C . PRO A 1 94 ? 7.661 7.325 -9.653 1.00 75.62 94 PRO A C 1
ATOM 733 O O . PRO A 1 94 ? 8.517 7.411 -10.525 1.00 75.62 94 PRO A O 1
ATOM 736 N N . LEU A 1 95 ? 7.074 8.416 -9.143 1.00 77.06 95 LEU A N 1
ATOM 737 C CA . LEU A 1 95 ? 7.477 9.769 -9.547 1.00 77.06 95 LEU A CA 1
ATOM 738 C C . LEU A 1 95 ? 8.924 10.059 -9.129 1.00 77.06 95 LEU A C 1
ATOM 740 O O . LEU A 1 95 ? 9.660 10.710 -9.867 1.00 77.06 95 LEU A O 1
ATOM 744 N N . LEU A 1 96 ? 9.360 9.511 -7.988 1.00 68.25 96 LEU A N 1
ATOM 745 C CA . LEU A 1 96 ? 10.761 9.559 -7.567 1.00 68.25 96 LEU A CA 1
ATOM 746 C C . LEU A 1 96 ? 11.641 8.724 -8.504 1.00 68.25 96 LEU A C 1
ATOM 748 O O . LEU A 1 96 ? 12.738 9.145 -8.846 1.00 68.25 96 LEU A O 1
ATOM 752 N N . TYR A 1 97 ? 11.150 7.567 -8.955 1.00 67.00 97 TYR A N 1
ATOM 753 C CA . TYR A 1 97 ? 11.868 6.711 -9.903 1.00 67.00 97 TYR A CA 1
ATOM 754 C C . TYR A 1 97 ? 12.041 7.377 -11.278 1.00 67.00 97 TYR A C 1
ATOM 756 O O . TYR A 1 97 ? 13.137 7.367 -11.833 1.00 67.00 97 TYR A O 1
ATOM 764 N N . LEU A 1 98 ? 10.998 8.032 -11.795 1.00 70.94 98 LEU A N 1
ATOM 765 C CA . LEU A 1 98 ? 11.066 8.802 -13.041 1.00 70.94 98 LEU A CA 1
ATOM 766 C C . LEU A 1 98 ? 12.035 9.987 -12.937 1.00 70.94 98 LEU A C 1
ATOM 768 O O . LEU A 1 98 ? 12.783 10.238 -13.879 1.00 70.94 98 LEU A O 1
ATOM 772 N N . ALA A 1 99 ? 12.072 10.677 -11.793 1.00 68.12 99 ALA A N 1
ATOM 773 C CA . ALA A 1 99 ? 13.055 11.731 -11.544 1.00 68.12 99 ALA A CA 1
ATOM 774 C C . ALA A 1 99 ? 14.497 11.186 -11.528 1.00 68.12 99 ALA A C 1
ATOM 776 O O . ALA A 1 99 ? 15.404 11.835 -12.039 1.00 68.12 99 ALA A O 1
ATOM 777 N N . VAL A 1 100 ? 14.713 9.976 -10.998 1.00 64.62 100 VAL A N 1
ATOM 778 C CA . VAL A 1 100 ? 16.030 9.317 -11.003 1.00 64.62 100 VAL A CA 1
ATOM 779 C C . VAL A 1 100 ? 16.450 8.905 -12.415 1.00 64.62 100 VAL A C 1
ATOM 781 O O . VAL A 1 100 ? 17.600 9.134 -12.773 1.00 64.62 100 VAL A O 1
ATOM 784 N N . LEU A 1 101 ? 15.538 8.379 -13.241 1.00 65.19 101 LEU A N 1
ATOM 785 C CA . LEU A 1 101 ? 15.830 8.018 -14.637 1.00 65.19 101 LEU A CA 1
ATOM 786 C C . LEU A 1 101 ? 16.226 9.221 -15.509 1.00 65.19 101 LEU A C 1
ATOM 788 O O . LEU A 1 101 ? 16.987 9.064 -16.460 1.00 65.19 101 LEU A O 1
ATOM 792 N N . GLN A 1 102 ? 15.744 10.427 -15.187 1.00 67.69 102 GLN A N 1
ATOM 793 C CA . GLN A 1 102 ? 16.191 11.653 -15.861 1.00 67.69 102 GLN A CA 1
ATOM 794 C C . GLN A 1 102 ? 17.649 12.016 -15.535 1.00 67.69 102 GLN A C 1
ATOM 796 O O . GLN A 1 102 ? 18.299 12.687 -16.332 1.00 67.69 102 GLN A O 1
ATOM 801 N N . VAL A 1 103 ? 18.160 11.584 -14.378 1.00 65.62 103 VAL A N 1
ATOM 802 C CA . VAL A 1 103 ? 19.534 11.854 -13.917 1.00 65.62 103 VAL A CA 1
ATOM 803 C C . VAL A 1 103 ? 20.479 10.697 -14.262 1.00 65.62 103 VAL A C 1
ATOM 805 O O . VAL A 1 103 ? 21.645 10.926 -14.574 1.00 65.62 103 VAL A O 1
ATOM 808 N N . PHE A 1 104 ? 19.977 9.461 -14.245 1.00 66.19 104 PHE A N 1
ATOM 809 C CA . PHE A 1 104 ? 20.711 8.236 -14.548 1.00 66.19 104 PHE A CA 1
ATOM 810 C C . PHE A 1 104 ? 19.962 7.459 -15.642 1.00 66.19 104 PHE A C 1
ATOM 812 O O . PHE A 1 104 ? 19.013 6.738 -15.333 1.00 66.19 104 PHE A O 1
ATOM 819 N N . PRO A 1 105 ? 20.357 7.604 -16.920 1.00 63.09 105 PRO A N 1
ATOM 820 C CA . PRO A 1 105 ? 19.618 7.039 -18.051 1.00 63.09 105 PRO A CA 1
ATOM 821 C C . PRO A 1 105 ? 19.743 5.512 -18.178 1.00 63.09 105 PRO A C 1
ATOM 823 O O . PRO A 1 105 ? 19.004 4.897 -18.947 1.00 63.09 105 PRO A O 1
ATOM 826 N N . GLU A 1 106 ? 20.663 4.883 -17.443 1.00 65.94 106 GLU A N 1
ATOM 827 C CA . GLU A 1 106 ? 20.751 3.425 -17.371 1.00 65.94 106 GLU A CA 1
ATOM 828 C C . GLU A 1 106 ? 19.567 2.867 -16.579 1.00 65.94 106 GLU A C 1
ATOM 830 O O . GLU A 1 106 ? 19.342 3.251 -15.431 1.00 65.94 106 GLU A O 1
ATOM 835 N N . VAL A 1 107 ? 18.816 1.940 -17.185 1.00 63.38 107 VAL A N 1
ATOM 836 C CA . VAL A 1 107 ? 17.669 1.292 -16.537 1.00 63.38 107 VAL A CA 1
ATOM 837 C C . VAL A 1 107 ? 18.170 0.506 -15.319 1.00 63.38 107 VAL A C 1
ATOM 839 O O . VAL A 1 107 ? 18.889 -0.484 -15.487 1.00 63.38 107 VAL A O 1
ATOM 842 N N . PRO A 1 108 ? 17.793 0.894 -14.086 1.00 65.44 108 PRO A N 1
ATOM 843 C CA . PRO A 1 108 ? 18.220 0.181 -12.898 1.00 65.44 108 PRO A CA 1
ATOM 844 C C . PRO A 1 108 ? 17.663 -1.242 -12.925 1.00 65.44 108 PRO A C 1
ATOM 846 O O . PRO A 1 108 ? 16.455 -1.440 -13.060 1.00 65.44 108 PRO A O 1
ATOM 849 N N . GLY A 1 109 ? 18.532 -2.239 -12.752 1.00 64.38 109 GLY A N 1
ATOM 850 C CA . GLY A 1 109 ? 18.102 -3.630 -12.621 1.00 64.38 109 GLY A CA 1
ATOM 851 C C . GLY A 1 109 ? 17.139 -3.836 -11.442 1.00 64.38 109 GLY A C 1
ATOM 852 O O . GLY A 1 109 ? 17.079 -3.031 -10.508 1.00 64.38 109 GLY A O 1
ATOM 853 N N . TRP A 1 110 ? 16.417 -4.959 -11.445 1.00 61.66 110 TRP A N 1
ATOM 854 C CA . TRP A 1 110 ? 15.383 -5.276 -10.443 1.00 61.66 110 TRP A CA 1
ATOM 855 C C . TRP A 1 110 ? 15.906 -5.308 -8.996 1.00 61.66 110 TRP A C 1
ATOM 857 O O . TRP A 1 110 ? 15.179 -5.004 -8.054 1.00 61.66 110 TRP A O 1
ATOM 867 N N . ASN A 1 111 ? 17.186 -5.643 -8.829 1.00 69.00 111 ASN A N 1
ATOM 868 C CA . ASN A 1 111 ? 17.872 -5.680 -7.536 1.00 69.00 111 ASN A CA 1
ATOM 869 C C . ASN A 1 111 ? 18.640 -4.387 -7.232 1.00 69.00 111 ASN A C 1
ATOM 871 O O . ASN A 1 111 ? 19.447 -4.351 -6.304 1.00 69.00 111 ASN A O 1
ATOM 875 N N . SER A 1 112 ? 18.441 -3.330 -8.021 1.00 75.81 112 SER A N 1
ATOM 876 C CA . SER A 1 112 ? 19.130 -2.069 -7.780 1.00 75.81 112 SER A CA 1
ATOM 877 C C . SER A 1 112 ? 18.661 -1.432 -6.463 1.00 75.81 112 SER A C 1
ATOM 879 O O . SER A 1 112 ? 17.475 -1.503 -6.115 1.00 75.81 112 SER A O 1
ATOM 881 N N . PRO A 1 113 ? 19.564 -0.747 -5.738 1.00 78.31 113 PRO A N 1
ATOM 882 C CA . PRO A 1 113 ? 19.206 -0.016 -4.525 1.00 78.31 113 PRO A CA 1
ATOM 883 C C . PRO A 1 113 ? 18.082 1.004 -4.746 1.00 78.31 113 PRO A C 1
ATOM 885 O O . PRO A 1 113 ? 17.252 1.205 -3.864 1.00 78.31 113 PRO A O 1
ATOM 888 N N . VAL A 1 114 ? 18.019 1.607 -5.938 1.00 76.94 114 VAL A N 1
ATOM 889 C CA . VAL A 1 114 ? 16.985 2.580 -6.318 1.00 76.94 114 VAL A CA 1
ATOM 890 C C . VAL A 1 114 ? 15.605 1.926 -6.349 1.00 76.94 114 VAL A C 1
ATOM 892 O O . VAL A 1 114 ? 14.686 2.408 -5.695 1.00 76.94 114 VAL A O 1
ATOM 895 N N . VAL A 1 115 ? 15.461 0.798 -7.047 1.00 77.69 115 VAL A N 1
ATOM 896 C CA . VAL A 1 115 ? 14.190 0.060 -7.158 1.00 77.69 115 VAL A CA 1
ATOM 897 C C . VAL A 1 115 ? 13.722 -0.422 -5.778 1.00 77.69 115 VAL A C 1
ATOM 899 O O . VAL A 1 115 ? 12.539 -0.315 -5.446 1.00 77.69 115 VAL A O 1
ATOM 902 N N . LEU A 1 116 ? 14.646 -0.892 -4.934 1.00 81.56 116 LEU A N 1
ATOM 903 C CA . LEU A 1 116 ? 14.348 -1.269 -3.548 1.00 81.56 116 LEU A CA 1
ATOM 904 C C . LEU A 1 116 ? 13.894 -0.074 -2.701 1.00 81.56 116 LEU A C 1
ATOM 906 O O . LEU A 1 116 ? 12.937 -0.201 -1.930 1.00 81.56 116 LEU A O 1
ATOM 910 N N . ALA A 1 117 ? 14.541 1.084 -2.854 1.00 83.31 117 ALA A N 1
ATOM 911 C CA . ALA A 1 117 ? 14.162 2.312 -2.166 1.00 83.31 117 ALA A CA 1
ATOM 912 C C . ALA A 1 117 ? 12.770 2.788 -2.601 1.00 83.31 117 ALA A C 1
ATOM 914 O O . ALA A 1 117 ? 11.946 3.105 -1.744 1.00 83.31 117 ALA A O 1
ATOM 915 N N . THR A 1 118 ? 12.464 2.755 -3.900 1.00 84.06 118 THR A N 1
ATOM 916 C CA . THR A 1 118 ? 11.140 3.096 -4.438 1.00 84.06 118 THR A CA 1
ATOM 917 C C . THR A 1 118 ? 10.059 2.157 -3.905 1.00 84.06 118 THR A C 1
ATOM 919 O O . THR A 1 118 ? 9.030 2.622 -3.419 1.00 84.06 118 THR A O 1
ATOM 922 N N . ASN A 1 119 ? 10.301 0.844 -3.909 1.00 86.75 119 ASN A N 1
ATOM 923 C CA . ASN A 1 119 ? 9.364 -0.141 -3.360 1.00 86.75 119 ASN A CA 1
ATOM 924 C C . ASN A 1 119 ? 9.108 0.061 -1.868 1.00 86.75 119 ASN A C 1
ATOM 926 O O . ASN A 1 119 ? 7.962 0.031 -1.412 1.00 86.75 119 ASN A O 1
ATOM 930 N N . SER A 1 120 ? 10.181 0.290 -1.112 1.00 88.88 120 SER A N 1
ATOM 931 C CA . SER A 1 120 ? 10.103 0.556 0.322 1.00 88.88 120 SER A CA 1
ATOM 932 C C . SER A 1 120 ? 9.345 1.854 0.590 1.00 88.88 120 SER A C 1
ATOM 934 O O . SER A 1 120 ? 8.492 1.891 1.474 1.00 88.88 120 SER A O 1
ATOM 936 N N . ALA A 1 121 ? 9.587 2.898 -0.205 1.00 89.75 121 ALA A N 1
ATOM 937 C CA . ALA A 1 121 ? 8.863 4.159 -0.120 1.00 89.75 121 ALA A CA 1
ATOM 938 C C . ALA A 1 121 ? 7.370 3.972 -0.420 1.00 89.75 121 ALA A C 1
ATOM 940 O O . ALA A 1 121 ? 6.546 4.429 0.365 1.00 89.75 121 ALA A O 1
ATOM 941 N N . ALA A 1 122 ? 7.009 3.252 -1.487 1.00 91.31 122 ALA A N 1
ATOM 942 C CA . ALA A 1 122 ? 5.616 2.968 -1.838 1.00 91.31 122 ALA A CA 1
ATOM 943 C C . ALA A 1 122 ? 4.874 2.275 -0.685 1.00 91.31 122 ALA A C 1
ATOM 945 O O . ALA A 1 122 ? 3.807 2.719 -0.255 1.00 91.31 122 ALA A O 1
ATOM 946 N N . PHE A 1 123 ? 5.487 1.227 -0.133 1.00 93.00 123 PHE A N 1
ATOM 947 C CA . PHE A 1 123 ? 4.965 0.502 1.018 1.00 93.00 123 PHE A CA 1
ATOM 948 C C . PHE A 1 123 ? 4.807 1.401 2.253 1.00 93.00 123 PHE A C 1
ATOM 950 O O . PHE A 1 123 ? 3.747 1.415 2.884 1.00 93.00 123 PHE A O 1
ATOM 957 N N . LEU A 1 124 ? 5.842 2.177 2.595 1.00 93.25 124 LEU A N 1
ATOM 958 C CA . LEU A 1 124 ? 5.836 3.057 3.764 1.00 93.25 124 LEU A CA 1
ATOM 959 C C . LEU A 1 124 ? 4.817 4.189 3.629 1.00 93.25 124 LEU A C 1
ATOM 961 O O . LEU A 1 124 ? 4.140 4.499 4.606 1.00 93.25 124 LEU A O 1
ATOM 965 N N . LEU A 1 125 ? 4.667 4.779 2.443 1.00 91.62 125 LEU A N 1
ATOM 966 C CA . LEU A 1 125 ? 3.655 5.801 2.175 1.00 91.62 125 LEU A CA 1
ATOM 967 C C . LEU A 1 125 ? 2.244 5.238 2.385 1.00 91.62 125 LEU A C 1
ATOM 969 O O . LEU A 1 125 ? 1.424 5.874 3.047 1.00 91.62 125 LEU A O 1
ATOM 973 N N . GLY A 1 126 ? 1.987 4.013 1.920 1.00 91.38 126 GLY A N 1
ATOM 974 C CA . GLY A 1 126 ? 0.723 3.324 2.176 1.00 91.38 126 GLY A CA 1
ATOM 975 C C . GLY A 1 126 ? 0.489 3.012 3.658 1.00 91.38 126 GLY A C 1
ATOM 976 O O . GLY A 1 126 ? -0.609 3.217 4.179 1.00 91.38 126 GLY A O 1
ATOM 977 N N . LEU A 1 127 ? 1.526 2.568 4.373 1.00 93.25 127 LEU A N 1
ATOM 978 C CA . LEU A 1 127 ? 1.452 2.254 5.804 1.00 93.25 127 LEU A CA 1
ATOM 979 C C . LEU A 1 127 ? 1.247 3.506 6.673 1.00 93.25 127 LEU A C 1
ATOM 981 O O . LEU A 1 127 ? 0.500 3.483 7.653 1.00 93.25 127 LEU A O 1
ATOM 985 N N . LEU A 1 128 ? 1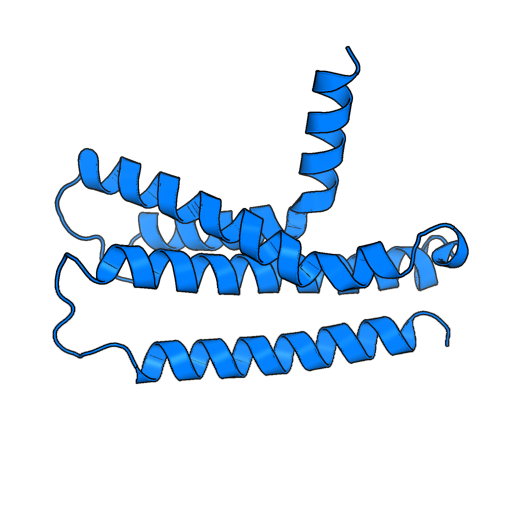.911 4.608 6.321 1.00 92.56 128 LEU A N 1
ATOM 986 C CA . LEU A 1 128 ? 1.943 5.852 7.091 1.00 92.56 128 LEU A CA 1
ATOM 987 C C . LEU A 1 128 ? 0.906 6.884 6.629 1.00 92.56 128 LEU A C 1
ATOM 989 O O . LEU A 1 128 ? 0.879 7.987 7.178 1.00 92.56 128 LEU A O 1
ATOM 993 N N . GLN A 1 129 ? 0.018 6.530 5.696 1.00 89.88 129 GLN A N 1
ATOM 994 C CA . GLN A 1 129 ? -1.008 7.414 5.126 1.00 89.88 129 GLN A CA 1
ATOM 995 C C . GLN A 1 129 ? -1.790 8.224 6.177 1.00 89.88 129 GLN A C 1
ATOM 997 O O . GLN A 1 129 ? -1.969 9.430 6.024 1.00 89.88 129 GLN A O 1
ATOM 1002 N N . ASP A 1 130 ? -2.184 7.615 7.303 1.00 87.38 130 ASP A N 1
ATOM 1003 C CA . ASP A 1 130 ? -2.919 8.309 8.372 1.00 87.38 130 ASP A CA 1
ATOM 1004 C C . ASP A 1 130 ? -2.099 9.446 9.004 1.00 87.38 130 ASP A C 1
ATOM 1006 O O . ASP A 1 130 ? -2.651 10.490 9.355 1.00 87.38 130 ASP A O 1
ATOM 1010 N N . ARG A 1 131 ? -0.781 9.255 9.160 1.00 87.25 131 ARG A N 1
ATOM 1011 C CA . ARG A 1 131 ? 0.121 10.286 9.693 1.00 87.25 131 ARG A CA 1
ATOM 1012 C C . ARG A 1 131 ? 0.344 11.396 8.675 1.00 87.25 131 ARG A C 1
ATOM 1014 O O . ARG A 1 131 ? 0.386 12.559 9.065 1.00 87.25 131 ARG A O 1
ATOM 1021 N N . ILE A 1 132 ? 0.448 11.041 7.395 1.00 85.69 132 ILE A N 1
ATOM 1022 C CA . ILE A 1 132 ? 0.596 12.002 6.298 1.00 85.69 132 ILE A CA 1
ATOM 1023 C C . ILE A 1 132 ? -0.625 12.927 6.254 1.00 85.69 132 ILE A C 1
ATOM 1025 O O . ILE A 1 132 ? -0.464 14.144 6.295 1.00 85.69 132 ILE A O 1
ATOM 1029 N N . PHE A 1 133 ? -1.844 12.378 6.297 1.00 85.19 133 PHE A N 1
ATOM 1030 C CA . PHE A 1 133 ? -3.063 13.193 6.353 1.00 85.19 133 PHE A CA 1
ATOM 1031 C C . PHE A 1 133 ? -3.125 14.102 7.581 1.00 85.19 133 PHE A C 1
ATOM 1033 O O . PHE A 1 133 ? -3.512 15.262 7.464 1.00 85.19 133 PHE A O 1
ATOM 1040 N N . GLN A 1 134 ? -2.729 13.609 8.759 1.00 86.69 134 GLN A N 1
ATOM 1041 C CA . GLN A 1 134 ? -2.683 14.440 9.966 1.00 86.69 134 GLN A CA 1
ATOM 1042 C C . GLN A 1 134 ? -1.684 15.594 9.841 1.00 86.69 134 GLN A C 1
ATOM 1044 O O . GLN A 1 134 ? -1.960 16.693 10.321 1.00 86.69 134 GLN A O 1
ATOM 1049 N N . LEU A 1 135 ? -0.528 15.354 9.220 1.00 88.81 135 LEU A N 1
ATOM 1050 C CA . LEU A 1 135 ? 0.484 16.379 8.995 1.00 88.81 135 LEU A CA 1
ATOM 1051 C C . LEU A 1 135 ? -0.017 17.444 8.012 1.00 88.81 135 LEU A C 1
ATOM 1053 O O . LEU A 1 135 ? 0.049 18.628 8.327 1.00 88.81 135 LEU A O 1
ATOM 1057 N N . ILE A 1 136 ? -0.586 17.025 6.878 1.00 85.19 136 ILE A N 1
ATOM 1058 C CA . ILE A 1 136 ? -1.173 17.929 5.877 1.00 85.19 136 ILE A CA 1
ATOM 1059 C C . ILE A 1 136 ? -2.286 18.773 6.507 1.00 85.19 136 ILE A C 1
ATOM 1061 O O . ILE A 1 136 ? -2.291 19.991 6.356 1.00 85.19 136 ILE A O 1
ATOM 1065 N N . GLY A 1 137 ? -3.183 18.150 7.276 1.00 85.75 137 GLY A N 1
ATOM 1066 C CA . GLY A 1 137 ? -4.261 18.859 7.965 1.00 85.75 137 GLY A CA 1
ATOM 1067 C C . GLY A 1 137 ? -3.749 19.932 8.927 1.00 85.75 137 GLY A C 1
ATOM 1068 O O . GLY A 1 137 ? -4.278 21.036 8.928 1.00 85.75 137 GLY A O 1
ATOM 1069 N N . LYS A 1 138 ? -2.682 19.650 9.688 1.00 90.50 138 LYS A N 1
ATOM 1070 C CA . LYS A 1 138 ? -2.048 20.641 10.579 1.00 90.50 138 LYS A CA 1
ATOM 1071 C C . LYS A 1 138 ? -1.402 21.806 9.835 1.00 90.50 138 LYS A C 1
ATOM 1073 O O . LYS A 1 138 ? -1.324 22.893 10.395 1.00 90.50 138 LYS A O 1
ATOM 1078 N N . ILE A 1 139 ? -0.872 21.563 8.637 1.00 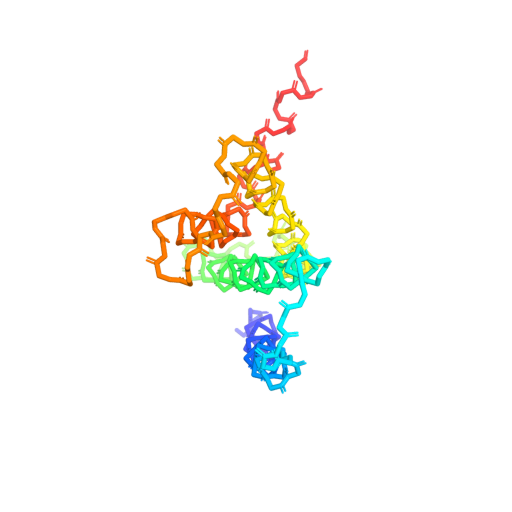87.94 139 ILE A N 1
ATOM 1079 C CA . ILE A 1 139 ? -0.258 22.605 7.808 1.00 87.94 139 ILE A CA 1
ATOM 1080 C C . ILE A 1 139 ? -1.345 23.503 7.212 1.00 87.94 139 ILE A C 1
ATOM 1082 O O . ILE A 1 139 ? -1.200 24.713 7.256 1.00 87.94 139 ILE A O 1
ATOM 1086 N N . LEU A 1 140 ? -2.433 22.917 6.703 1.00 84.00 140 LEU A N 1
ATOM 1087 C CA . LEU A 1 140 ? -3.535 23.651 6.068 1.00 84.00 140 LEU A CA 1
ATOM 1088 C C . LEU A 1 140 ? -4.459 24.373 7.058 1.00 84.00 140 LEU A C 1
ATOM 1090 O O . LEU A 1 140 ? -5.184 25.275 6.660 1.00 84.00 140 LEU A O 1
ATOM 1094 N N . SER A 1 141 ? -4.482 23.955 8.326 1.00 80.06 141 SER A N 1
ATOM 1095 C CA . SER A 1 141 ? -5.268 24.606 9.380 1.00 80.06 141 SER A CA 1
ATOM 1096 C C . SER A 1 141 ? -4.513 25.724 10.111 1.00 80.06 141 SER A C 1
ATOM 1098 O O . SER A 1 141 ? -5.015 26.215 11.121 1.00 80.06 141 SER A O 1
ATOM 1100 N N . ARG A 1 142 ? -3.282 26.032 9.695 1.00 55.81 142 ARG A N 1
ATOM 1101 C CA . ARG A 1 142 ? -2.519 27.205 10.139 1.00 55.81 142 ARG A CA 1
ATOM 1102 C C . ARG A 1 142 ? -2.723 28.337 9.149 1.00 55.81 142 ARG A C 1
ATOM 1104 O O . ARG A 1 142 ? -2.781 29.483 9.633 1.00 55.81 142 ARG A O 1
#

Secondary structure (DSSP, 8-state):
-TTHHHHHHHHHHHHHHHHHHHHHHHHS-SS--TTTHHHHHHHHHHHHHHHHHHHHHHHHHHIIIIIS--GGGS-HHHHHHHHHHHHHHHTTHHHHHHHHHHH--S---TT-HHHHHHHHHHHHHHHHHHHHHHHHHHHHT-

Sequence (142 aa):
TRGLPILSFAVLWLGALAWLWQAAQRTVPADLTLLQLPLLEILRSALLGSLGGTLATIYGVWVYTARRRDFDRHPLFRYLTKPGVGGIFGCIAPLLYLAVLQVFPEVPGWNSPVVLATNSAAFLLGLLQDRIFQLIGKILSR

Foldseek 3Di:
DVCVVLVVLLVVLVVVLVVVVVVLVVPDDPDDDPVCVLVSQLQLLLSLLLNLLSVLLVVVSCCCVPPVVPVVVDPPVSSNCLSNVSSVQSNVLSVVVVVVCVVPVPDADCPGPSVVVSSVSSSVSSNCVVVVVVVVVVVVVD

pLDDT: mean 82.68, std 10.91, range [55.81, 96.56]